Protein AF-A0AAV5U3L9-F1 (afdb_monomer)

Sequence (166 aa):
QGSRIVPIRPSSHVIQSGEFDGVTTHNSDYISKRAERQSQVRMQDNLANTGDFNGLSTHNADFGAKRADREPQVRMQDNLANTGDFNGMSTHNADFIRKQGGRQAAIRPDQHVVQSGEFDGITTHNADFRRKQGERQQQVRMQDNLANTGDFNGLSTHNADFVSKR

Radius of gyration: 108.53 Å; Cα contacts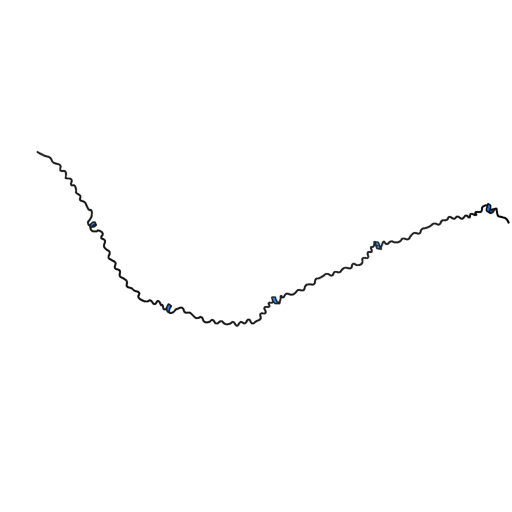 (8 Å, |Δi|>4): 5; chains: 1; bounding box: 227×115×257 Å

Organism: NCBI:txid358040

Structure (mmCIF, N/CA/C/O backbone):
data_AF-A0AAV5U3L9-F1
#
_entry.id   AF-A0AAV5U3L9-F1
#
loop_
_atom_site.group_PDB
_atom_site.id
_atom_site.type_symbol
_atom_site.label_atom_id
_atom_site.label_alt_id
_atom_site.label_comp_id
_atom_si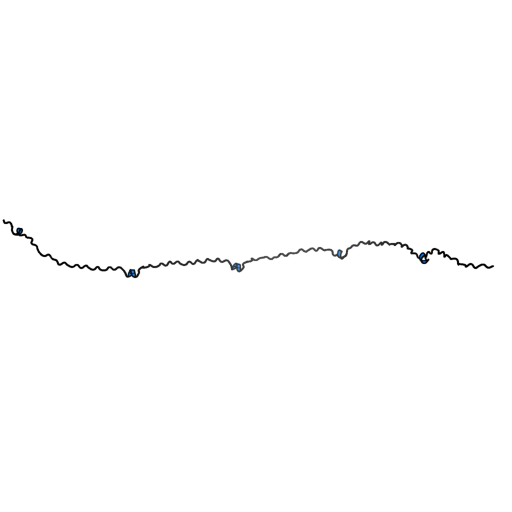te.label_asym_id
_atom_site.label_entity_id
_atom_site.label_seq_id
_atom_site.pdbx_PDB_ins_code
_atom_site.Cartn_x
_atom_site.Cartn_y
_atom_site.Cartn_z
_atom_site.occupancy
_atom_site.B_iso_or_equiv
_atom_site.auth_seq_id
_atom_site.auth_comp_id
_atom_site.auth_asym_id
_atom_site.auth_atom_id
_atom_site.pdbx_PDB_model_num
ATOM 1 N N . GLN A 1 1 ? 120.177 87.777 -101.820 1.00 41.31 1 GLN A N 1
ATOM 2 C CA . GLN A 1 1 ? 119.437 88.464 -100.743 1.00 41.31 1 GLN A CA 1
ATO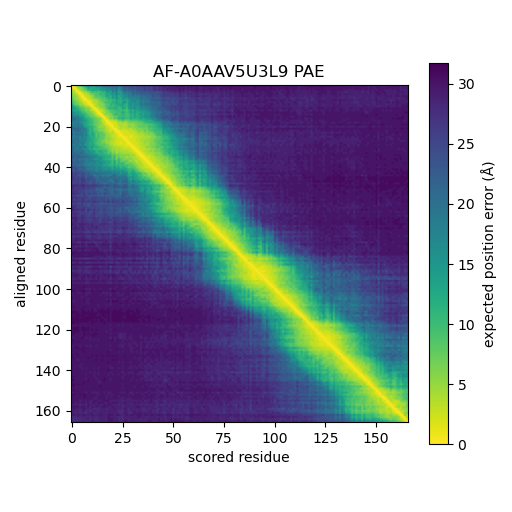M 3 C C . GLN A 1 1 ? 118.485 87.459 -100.126 1.00 41.31 1 GLN A C 1
ATOM 5 O O . GLN A 1 1 ? 117.726 86.845 -100.864 1.00 41.31 1 GLN A O 1
ATOM 10 N N . GLY A 1 2 ? 118.621 87.203 -98.825 1.00 58.34 2 GLY A N 1
ATOM 11 C CA . GLY A 1 2 ? 117.803 86.220 -98.113 1.00 58.34 2 GLY A CA 1
ATOM 12 C C . GLY A 1 2 ? 116.348 86.660 -97.944 1.00 58.34 2 GLY A C 1
ATOM 13 O O . GLY A 1 2 ? 116.019 87.834 -98.094 1.00 58.34 2 GLY A O 1
ATOM 14 N N . SER A 1 3 ? 115.473 85.712 -97.617 1.00 62.31 3 SER A N 1
ATOM 15 C CA . SER A 1 3 ? 114.169 85.954 -96.973 1.00 62.31 3 SER A CA 1
ATOM 16 C C . SER A 1 3 ? 113.588 84.593 -96.581 1.00 62.31 3 SER A C 1
ATOM 18 O O . SER A 1 3 ? 113.210 83.788 -97.418 1.00 62.31 3 SER A O 1
ATOM 20 N N . ARG A 1 4 ? 113.871 84.182 -95.345 1.00 63.22 4 ARG A N 1
ATOM 21 C CA . ARG A 1 4 ? 113.000 84.275 -94.160 1.00 63.22 4 ARG A CA 1
ATOM 22 C C . ARG A 1 4 ? 112.004 83.115 -94.129 1.00 63.22 4 ARG A C 1
ATOM 24 O O . ARG A 1 4 ? 110.989 83.109 -94.811 1.00 63.22 4 ARG A O 1
ATOM 31 N N . ILE A 1 5 ? 112.353 82.137 -93.299 1.00 65.81 5 ILE A N 1
ATOM 32 C CA . ILE A 1 5 ? 111.576 80.933 -93.020 1.00 65.81 5 ILE A CA 1
ATOM 33 C C . ILE A 1 5 ? 110.228 81.338 -92.417 1.00 65.81 5 ILE A C 1
ATOM 35 O O . ILE A 1 5 ? 110.180 82.075 -91.429 1.00 65.81 5 ILE A O 1
ATOM 39 N N . VAL A 1 6 ? 109.146 80.843 -93.016 1.00 74.75 6 VAL A N 1
ATOM 40 C CA . VAL A 1 6 ? 107.787 80.955 -92.479 1.00 74.75 6 VAL A CA 1
ATOM 41 C C . VAL A 1 6 ? 107.543 79.733 -91.588 1.00 74.75 6 VAL A C 1
ATOM 43 O O . VAL A 1 6 ? 107.692 78.610 -92.072 1.00 74.75 6 VAL A O 1
ATOM 46 N N . PRO A 1 7 ? 107.203 79.891 -90.298 1.00 70.12 7 PRO A N 1
ATOM 47 C CA . PRO A 1 7 ? 106.864 78.750 -89.457 1.00 70.12 7 PRO A CA 1
ATOM 48 C C . PRO A 1 7 ? 105.557 78.113 -89.947 1.00 70.12 7 PRO A C 1
ATOM 50 O O . PRO A 1 7 ? 104.488 78.723 -89.873 1.00 70.12 7 PRO A O 1
ATOM 53 N N . ILE A 1 8 ? 105.650 76.880 -90.451 1.00 77.19 8 ILE A N 1
ATOM 54 C CA . ILE A 1 8 ? 104.498 76.073 -90.862 1.00 77.19 8 ILE A CA 1
ATOM 55 C C . ILE A 1 8 ? 103.806 75.574 -89.594 1.00 77.19 8 ILE A C 1
ATOM 57 O O . ILE A 1 8 ? 104.343 74.739 -88.867 1.00 77.19 8 ILE A O 1
ATOM 61 N N . ARG A 1 9 ? 102.607 76.089 -89.318 1.00 76.75 9 ARG A N 1
ATOM 62 C CA . ARG A 1 9 ? 101.698 75.451 -88.363 1.00 76.75 9 ARG A CA 1
ATOM 63 C C . ARG A 1 9 ? 101.009 74.299 -89.097 1.00 76.75 9 ARG A C 1
ATOM 65 O O . ARG A 1 9 ? 100.483 74.546 -90.183 1.00 76.75 9 ARG A O 1
ATOM 72 N N . PRO A 1 10 ? 100.998 73.070 -88.559 1.00 75.06 10 PRO A N 1
ATOM 73 C CA . PRO A 1 10 ? 100.176 72.018 -89.138 1.00 75.06 10 PRO A CA 1
ATOM 74 C C . PRO A 1 10 ? 98.717 72.488 -89.140 1.00 75.06 10 PRO A C 1
ATOM 76 O O . PRO A 1 10 ? 98.248 73.073 -88.159 1.00 75.06 10 PRO A O 1
ATOM 79 N N . SER A 1 11 ? 98.011 72.285 -90.253 1.00 76.12 11 SER A N 1
ATOM 80 C CA . SER A 1 11 ? 96.588 72.606 -90.333 1.00 76.12 11 SER A CA 1
ATOM 81 C C . SER A 1 11 ? 95.839 71.808 -89.267 1.00 76.12 11 SER A C 1
ATOM 83 O O . SER A 1 11 ? 96.049 70.598 -89.128 1.00 76.12 11 SER A O 1
ATOM 85 N N . SER A 1 12 ? 94.954 72.467 -88.516 1.00 70.94 12 SER A N 1
ATOM 86 C CA . SER A 1 12 ? 94.023 71.751 -87.647 1.00 70.94 12 SER A CA 1
ATOM 87 C C . SER A 1 12 ? 93.172 70.843 -88.529 1.00 70.94 12 SER A C 1
ATOM 89 O O . SER A 1 12 ? 92.396 71.330 -89.352 1.00 70.94 12 SER A O 1
ATOM 91 N N . HIS A 1 13 ? 93.333 69.534 -88.385 1.00 73.50 13 HIS A N 1
ATOM 92 C CA . HIS A 1 13 ? 92.434 68.585 -89.018 1.00 73.50 13 HIS A CA 1
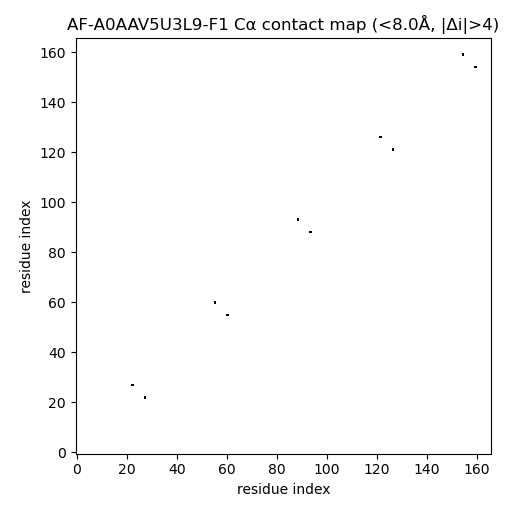ATOM 93 C C . HIS A 1 13 ? 91.187 68.514 -88.143 1.00 73.50 13 HIS A C 1
ATOM 95 O O . HIS A 1 13 ? 91.215 67.954 -87.050 1.00 73.50 13 HIS A O 1
ATOM 101 N N . VAL A 1 14 ? 90.105 69.143 -88.601 1.00 75.06 14 VAL A N 1
ATOM 102 C CA . VAL A 1 1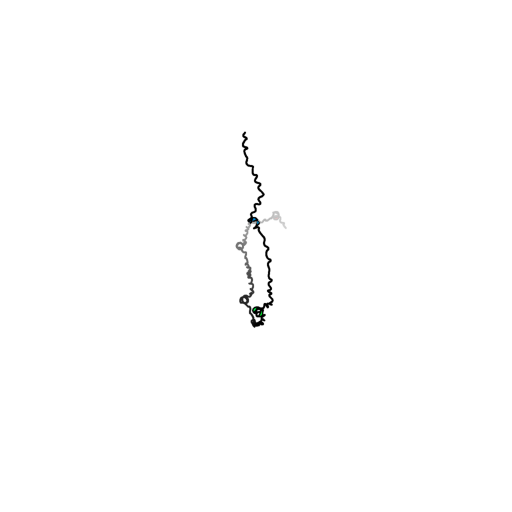4 ? 88.782 68.907 -88.027 1.00 75.06 14 VAL A CA 1
ATOM 103 C C . VAL A 1 14 ? 88.403 67.487 -88.421 1.00 75.06 14 VAL A C 1
ATOM 105 O O . VAL A 1 14 ? 88.215 67.204 -89.603 1.00 75.06 14 VAL A O 1
ATOM 108 N N . ILE A 1 15 ? 88.324 66.581 -87.449 1.00 73.44 15 ILE A N 1
ATOM 109 C CA . ILE A 1 15 ? 87.728 65.271 -87.689 1.00 73.44 15 ILE A CA 1
ATOM 110 C C . ILE A 1 15 ? 86.228 65.527 -87.864 1.00 73.44 15 ILE A C 1
ATOM 112 O O . ILE A 1 15 ? 85.531 65.819 -86.895 1.00 73.44 15 ILE A O 1
ATOM 116 N N . GLN A 1 16 ? 85.730 65.467 -89.099 1.00 71.75 16 GLN A N 1
ATOM 117 C CA . GLN A 1 16 ? 84.295 65.340 -89.336 1.00 71.75 16 GLN A CA 1
ATOM 118 C C . GLN A 1 16 ? 83.884 63.942 -88.873 1.00 71.75 16 GLN A C 1
ATOM 120 O O . GLN A 1 16 ? 83.989 62.972 -89.617 1.00 71.75 16 GLN A O 1
ATOM 125 N N . SER A 1 17 ? 83.476 63.817 -87.613 1.00 71.75 17 SER A N 1
ATOM 126 C CA . SER A 1 17 ? 82.843 62.596 -87.127 1.00 71.75 17 SER A CA 1
ATOM 127 C C . SER A 1 17 ? 81.410 62.557 -87.659 1.00 71.75 17 SER A C 1
ATOM 129 O O . SER A 1 17 ? 80.589 63.386 -87.266 1.00 71.75 17 SER A O 1
ATOM 131 N N . GLY A 1 18 ? 81.125 61.630 -88.576 1.00 77.69 18 GLY A N 1
ATOM 132 C CA . GLY A 1 18 ? 79.754 61.297 -88.964 1.00 77.69 18 GLY A CA 1
ATOM 133 C C . GLY A 1 18 ? 78.973 60.673 -87.804 1.00 77.69 18 GLY A C 1
ATOM 134 O O . GLY A 1 18 ? 79.559 60.255 -86.804 1.00 77.69 18 GLY A O 1
ATOM 135 N N . GLU A 1 19 ? 77.649 60.625 -87.933 1.00 81.12 19 GLU A N 1
ATOM 136 C CA . GLU A 1 19 ? 76.775 59.963 -86.962 1.00 81.12 19 GLU A CA 1
ATOM 137 C C . GLU A 1 19 ? 77.105 58.461 -86.908 1.00 81.12 19 GLU A C 1
ATOM 139 O O . GLU A 1 19 ? 77.168 57.796 -87.942 1.00 81.12 19 GLU A O 1
ATOM 144 N N . PHE A 1 20 ? 77.382 57.940 -85.710 1.00 82.62 20 PHE A N 1
ATOM 145 C CA . PHE A 1 20 ? 77.640 56.518 -85.483 1.00 82.62 20 PHE A CA 1
ATOM 146 C C . PHE A 1 20 ? 76.360 55.873 -84.953 1.00 82.62 20 PHE A C 1
ATOM 148 O O . PHE A 1 20 ? 75.904 56.215 -83.863 1.00 82.62 20 PHE A O 1
ATOM 155 N N . ASP A 1 21 ? 75.784 54.953 -85.722 1.00 77.25 21 ASP A N 1
ATOM 156 C CA . ASP A 1 21 ? 74.517 54.285 -85.404 1.00 77.25 21 ASP A CA 1
ATOM 157 C C . ASP A 1 21 ? 74.639 53.264 -84.259 1.00 77.25 21 ASP A C 1
ATOM 159 O O . ASP A 1 21 ? 73.656 52.970 -83.582 1.00 77.25 21 ASP A O 1
ATOM 163 N N . GLY A 1 22 ? 75.843 52.745 -83.999 1.00 84.06 22 GLY A N 1
ATOM 164 C CA . GLY A 1 22 ? 76.144 51.888 -82.850 1.00 84.06 22 GLY A CA 1
ATOM 165 C C . GLY A 1 22 ? 75.442 50.531 -82.850 1.00 84.06 22 GLY A C 1
ATOM 166 O O . GLY A 1 22 ? 75.522 49.804 -81.856 1.00 84.06 22 GLY A O 1
ATOM 167 N N . VAL A 1 23 ? 74.776 50.158 -83.944 1.00 85.44 23 VAL A N 1
ATOM 168 C CA . VAL A 1 23 ? 74.081 48.876 -84.066 1.00 85.44 23 VAL A CA 1
ATOM 169 C C . VAL A 1 23 ? 75.019 47.858 -84.702 1.00 85.44 23 VAL A C 1
ATOM 171 O O . VAL A 1 23 ? 75.450 47.994 -85.842 1.00 85.44 23 VAL A O 1
ATOM 174 N N . THR A 1 24 ? 75.346 46.807 -83.955 1.00 87.38 24 THR A N 1
ATOM 175 C CA . THR A 1 24 ? 76.133 45.687 -84.479 1.00 87.38 24 THR A CA 1
ATOM 176 C C . THR A 1 24 ? 75.263 44.781 -85.352 1.00 87.38 24 THR A C 1
ATOM 178 O O . THR A 1 24 ? 74.056 44.669 -85.136 1.00 87.38 24 THR A O 1
ATOM 181 N N . THR A 1 25 ? 75.876 44.061 -86.293 1.00 87.81 25 THR A N 1
ATOM 182 C CA . THR A 1 25 ? 75.165 43.103 -87.164 1.00 87.81 25 THR A CA 1
ATOM 183 C C . THR A 1 25 ? 74.415 42.024 -86.382 1.00 87.81 25 THR A C 1
ATOM 185 O O . THR A 1 25 ? 73.317 41.619 -86.742 1.00 87.81 25 THR A O 1
ATOM 188 N N . HIS A 1 26 ? 74.959 41.588 -85.243 1.00 88.69 26 HIS A N 1
ATOM 189 C CA . HIS A 1 26 ? 74.272 40.636 -84.375 1.00 88.69 26 HIS A CA 1
ATOM 190 C C . HIS A 1 26 ? 72.933 41.188 -83.864 1.00 88.69 26 HIS A C 1
ATOM 192 O O . HIS A 1 26 ? 71.929 40.475 -83.862 1.00 88.69 26 HIS A O 1
ATOM 198 N N . ASN A 1 27 ? 72.911 42.466 -83.481 1.00 85.88 27 ASN A N 1
ATOM 199 C CA . ASN A 1 27 ? 71.710 43.112 -82.965 1.00 85.88 27 ASN A CA 1
ATOM 200 C C . ASN A 1 27 ? 70.680 43.390 -84.071 1.00 85.88 27 ASN A C 1
ATOM 202 O O . ASN A 1 27 ? 69.486 43.387 -83.776 1.00 85.88 27 ASN A O 1
ATOM 206 N N . SER A 1 28 ? 71.105 43.601 -85.324 1.00 86.38 28 SER A N 1
ATOM 207 C CA . SER A 1 28 ? 70.176 43.758 -86.453 1.00 86.38 28 SER A CA 1
ATOM 208 C C . SER A 1 28 ? 69.590 42.430 -86.930 1.00 86.38 28 SER A C 1
ATOM 210 O O . SER A 1 28 ? 68.407 42.360 -87.263 1.00 86.38 28 SER A O 1
ATOM 212 N N . ASP A 1 29 ? 70.397 41.370 -86.955 1.00 91.75 29 ASP A N 1
ATOM 213 C CA . ASP A 1 29 ? 70.032 40.132 -87.648 1.00 91.75 29 ASP A CA 1
ATOM 214 C C . ASP A 1 29 ? 69.225 39.180 -86.756 1.00 91.75 29 ASP A C 1
ATOM 216 O O . ASP A 1 29 ? 68.328 38.476 -87.230 1.00 91.75 29 ASP A O 1
ATOM 220 N N . TYR A 1 30 ? 69.493 39.189 -85.447 1.00 87.56 30 TYR A N 1
ATOM 221 C CA . TYR A 1 30 ? 68.865 38.297 -84.467 1.00 87.56 30 TYR A CA 1
ATOM 222 C C . TYR A 1 30 ? 67.761 38.992 -83.669 1.00 87.56 30 TYR A C 1
ATOM 224 O O . TYR A 1 30 ? 67.672 38.891 -82.445 1.00 87.56 30 TYR A O 1
ATOM 232 N N . ILE A 1 31 ? 66.868 39.680 -84.377 1.00 87.75 31 ILE A N 1
ATOM 233 C CA . ILE A 1 31 ? 65.645 40.211 -83.777 1.00 87.75 31 ILE A CA 1
ATOM 234 C C . ILE A 1 31 ? 64.641 39.088 -83.492 1.00 87.75 31 ILE A C 1
ATOM 236 O O . ILE A 1 31 ? 64.522 38.108 -84.232 1.00 87.75 31 ILE A O 1
ATOM 240 N N . SER A 1 32 ? 63.876 39.239 -82.413 1.00 85.94 32 SER A N 1
ATOM 241 C CA . SER A 1 32 ? 62.837 38.274 -82.050 1.00 85.94 32 SER A CA 1
ATOM 242 C C . SER A 1 32 ? 61.749 38.218 -83.124 1.00 85.94 32 SER A C 1
ATOM 244 O O . SER A 1 32 ? 61.051 39.203 -83.362 1.00 85.94 32 SER A O 1
ATOM 246 N N . LYS A 1 33 ? 61.563 37.051 -83.748 1.00 86.38 33 LYS A N 1
ATOM 247 C CA . LYS A 1 33 ? 60.461 36.792 -84.685 1.00 86.38 33 LYS A CA 1
ATOM 248 C C . LYS A 1 33 ? 59.410 35.925 -84.003 1.00 86.38 33 LYS A C 1
ATOM 250 O O . LYS A 1 33 ? 59.734 34.899 -83.408 1.00 86.38 33 LYS A O 1
ATOM 255 N N . ARG A 1 34 ? 58.139 36.324 -84.085 1.00 85.31 34 ARG A N 1
ATOM 256 C CA . ARG A 1 34 ? 57.025 35.515 -83.579 1.00 85.31 34 ARG A CA 1
ATOM 257 C C . ARG A 1 34 ? 56.565 34.556 -84.676 1.00 85.31 34 ARG A C 1
ATOM 259 O O . ARG A 1 34 ? 56.146 35.003 -85.736 1.00 85.31 34 ARG A O 1
ATOM 266 N N . ALA A 1 35 ? 56.617 33.258 -84.397 1.00 86.69 35 ALA A N 1
ATOM 267 C CA . ALA A 1 35 ? 56.008 32.244 -85.251 1.00 86.69 35 ALA A CA 1
ATOM 268 C C . ALA A 1 35 ? 54.501 32.122 -84.965 1.00 86.69 35 ALA A C 1
ATOM 270 O O . ALA A 1 35 ? 54.062 32.282 -83.819 1.00 86.69 35 ALA A O 1
ATOM 271 N N . GLU A 1 36 ? 53.712 31.819 -85.994 1.00 88.50 36 GLU A N 1
ATOM 272 C CA . GLU A 1 36 ? 52.294 31.491 -85.834 1.00 88.50 36 GLU A CA 1
ATOM 273 C C . GLU A 1 36 ? 52.118 30.098 -85.218 1.00 88.50 36 GLU A C 1
ATOM 275 O O . GLU A 1 36 ? 52.877 29.166 -85.493 1.00 88.50 36 GLU A O 1
ATOM 280 N N . ARG A 1 37 ? 51.107 29.951 -84.353 1.00 85.38 37 ARG A N 1
ATOM 281 C CA . ARG A 1 37 ? 50.756 28.656 -83.760 1.00 85.38 37 ARG A CA 1
ATOM 282 C C . ARG A 1 37 ? 49.877 27.885 -84.737 1.00 85.38 37 ARG A C 1
ATOM 284 O O . ARG A 1 37 ? 48.859 28.405 -85.182 1.00 85.38 37 ARG A O 1
ATOM 291 N N . GLN A 1 38 ? 50.236 26.634 -85.014 1.00 85.12 38 GLN A N 1
ATOM 292 C CA . GLN A 1 38 ? 49.390 25.743 -85.807 1.00 85.12 38 GLN A CA 1
ATOM 293 C C . GLN A 1 38 ? 48.044 25.502 -85.107 1.00 85.12 38 GLN A C 1
ATOM 295 O O . GLN A 1 38 ? 47.972 25.408 -83.878 1.00 85.12 38 GLN A O 1
ATOM 300 N N . SER A 1 39 ? 46.974 25.394 -85.894 1.00 85.00 39 SER A N 1
ATOM 301 C CA . SER A 1 39 ? 45.627 25.125 -85.391 1.00 85.00 39 SER A CA 1
ATOM 302 C C . SER A 1 39 ? 45.518 23.712 -84.816 1.00 85.00 39 SER A C 1
ATOM 304 O O . SER A 1 39 ? 45.934 22.744 -85.453 1.00 85.00 39 SER A O 1
ATOM 306 N N . GLN A 1 40 ? 44.905 23.578 -83.638 1.00 84.19 40 GLN A N 1
ATOM 307 C CA . GLN A 1 40 ? 44.627 22.274 -83.036 1.00 84.19 40 GLN A CA 1
ATOM 308 C C . GLN A 1 40 ? 43.476 21.578 -83.778 1.00 84.19 40 GLN A C 1
ATOM 310 O O . GLN A 1 40 ? 42.375 22.119 -83.851 1.00 84.19 40 GLN A O 1
ATOM 315 N N . VAL A 1 41 ? 43.704 20.353 -84.257 1.00 84.50 41 VAL A N 1
ATOM 316 C CA . VAL A 1 41 ? 42.639 19.473 -84.765 1.00 84.50 41 VAL A CA 1
ATOM 317 C C . VAL A 1 41 ? 42.141 18.589 -83.620 1.00 84.50 41 VAL A C 1
ATOM 319 O O . VAL A 1 41 ? 42.943 17.939 -82.950 1.00 84.50 41 VAL A O 1
ATOM 322 N N . ARG A 1 42 ? 40.824 18.562 -83.379 1.00 80.44 42 ARG A N 1
ATOM 323 C CA . ARG A 1 42 ? 40.176 17.641 -82.429 1.00 80.44 42 ARG A CA 1
ATOM 324 C C . ARG A 1 42 ? 39.326 16.642 -83.204 1.00 80.44 42 ARG A C 1
ATOM 326 O O . ARG A 1 42 ? 38.521 17.059 -84.029 1.00 80.44 42 ARG A O 1
ATOM 333 N N . MET A 1 43 ? 39.498 15.352 -82.935 1.00 83.12 43 MET A N 1
ATOM 334 C CA . MET A 1 43 ? 38.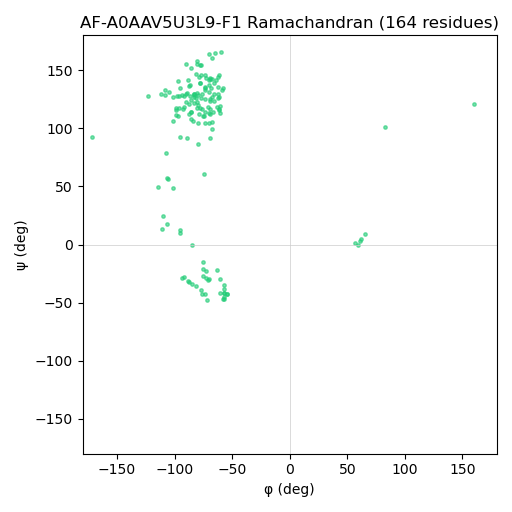652 14.307 -83.516 1.00 83.12 43 MET A CA 1
ATOM 335 C C . MET A 1 43 ? 37.418 14.091 -82.639 1.00 83.12 43 MET A C 1
ATOM 337 O O . MET A 1 43 ? 37.540 14.082 -81.414 1.00 83.12 43 MET A O 1
ATOM 341 N N . GLN A 1 44 ? 36.237 13.955 -83.250 1.00 79.88 44 GLN A N 1
ATOM 342 C CA . GLN A 1 44 ? 35.040 13.531 -82.525 1.00 79.88 44 GLN A CA 1
ATOM 343 C C . GLN A 1 44 ? 35.154 12.056 -82.119 1.00 79.88 44 GLN A C 1
ATOM 345 O O . GLN A 1 44 ? 35.565 11.215 -82.918 1.00 79.88 44 GLN A O 1
ATOM 350 N N . ASP A 1 45 ? 34.755 11.764 -80.883 1.00 79.62 45 ASP A N 1
ATOM 351 C CA . ASP A 1 45 ? 34.535 10.404 -80.399 1.00 79.62 45 ASP A CA 1
ATOM 352 C C . ASP A 1 45 ? 33.126 9.947 -80.811 1.00 79.62 45 ASP A C 1
ATOM 354 O O . ASP A 1 45 ? 32.152 10.669 -80.596 1.00 79.62 45 ASP A O 1
ATOM 358 N N . ASN A 1 46 ? 33.027 8.771 -81.434 1.00 74.94 46 ASN A N 1
ATOM 359 C CA . ASN A 1 46 ? 31.776 8.208 -81.956 1.00 74.94 46 ASN A CA 1
ATOM 360 C C . ASN A 1 46 ? 31.258 7.035 -81.106 1.00 74.94 46 ASN A C 1
ATOM 362 O O . ASN A 1 46 ? 30.448 6.237 -81.582 1.00 74.94 46 ASN A O 1
ATOM 366 N N . LEU A 1 47 ? 31.726 6.886 -79.865 1.00 79.81 47 LEU A N 1
ATOM 367 C CA . LEU A 1 47 ? 31.270 5.810 -78.994 1.00 79.81 47 LEU A CA 1
ATOM 368 C C . LEU A 1 47 ? 29.849 6.080 -78.467 1.00 79.81 47 LEU A C 1
ATOM 370 O O . LEU A 1 47 ? 29.640 6.890 -77.566 1.00 79.81 47 LEU A O 1
ATOM 374 N N . ALA A 1 48 ? 28.863 5.373 -79.022 1.00 74.19 48 ALA A N 1
ATOM 375 C CA . ALA A 1 48 ? 27.484 5.385 -78.544 1.00 74.19 48 ALA A CA 1
ATOM 376 C C . ALA A 1 48 ? 27.188 4.121 -77.719 1.00 74.19 48 ALA A C 1
ATOM 378 O O . ALA A 1 48 ? 27.365 3.002 -78.200 1.00 74.19 48 ALA A O 1
ATOM 379 N N . ASN A 1 49 ? 26.686 4.288 -76.493 1.00 76.00 49 ASN A N 1
ATOM 380 C CA . ASN A 1 49 ? 26.168 3.181 -75.686 1.00 76.00 49 ASN A CA 1
ATOM 381 C C . ASN A 1 49 ? 24.750 2.833 -76.165 1.00 76.00 49 ASN A C 1
ATOM 383 O O . ASN A 1 49 ? 23.771 3.367 -75.654 1.00 76.00 49 ASN A O 1
ATOM 387 N N . THR A 1 50 ? 24.641 1.979 -77.183 1.00 76.44 50 THR A N 1
ATOM 388 C CA . THR A 1 50 ? 23.372 1.627 -77.853 1.00 76.44 50 THR A CA 1
ATOM 389 C C . THR A 1 50 ? 22.703 0.355 -77.322 1.00 76.44 50 THR A C 1
ATOM 391 O O . THR A 1 50 ? 21.760 -0.140 -77.932 1.00 76.44 50 THR A O 1
ATOM 394 N N . GLY A 1 51 ? 23.182 -0.203 -76.209 1.00 81.19 51 GLY A N 1
ATOM 395 C CA . GLY A 1 51 ? 22.622 -1.421 -75.622 1.00 81.19 51 GLY A CA 1
ATOM 396 C C . GLY A 1 51 ? 21.567 -1.133 -74.556 1.00 81.19 51 GLY A C 1
ATOM 397 O O . GLY A 1 51 ? 21.847 -0.412 -73.598 1.00 81.19 51 GLY A O 1
ATOM 398 N N . ASP A 1 52 ? 20.392 -1.752 -74.680 1.00 82.38 52 ASP A N 1
ATOM 399 C CA . ASP A 1 52 ? 19.380 -1.751 -73.622 1.00 82.38 52 ASP A CA 1
ATOM 400 C C . ASP A 1 52 ? 19.858 -2.593 -72.429 1.00 82.38 52 ASP A C 1
ATOM 402 O O . ASP A 1 52 ? 20.196 -3.772 -72.564 1.00 82.38 52 ASP A O 1
ATOM 406 N N . PHE A 1 53 ? 19.873 -1.998 -71.235 1.00 84.88 53 PHE A N 1
ATOM 407 C CA . PHE A 1 53 ? 20.199 -2.700 -69.995 1.00 84.88 53 PHE A CA 1
ATOM 408 C C . PHE A 1 53 ? 18.918 -3.154 -69.289 1.00 84.88 53 PHE A C 1
ATOM 410 O O . PHE A 1 53 ? 18.105 -2.334 -68.869 1.00 84.88 53 PHE A O 1
ATOM 417 N N . ASN A 1 54 ? 18.748 -4.468 -69.126 1.00 81.62 54 ASN A N 1
ATOM 418 C CA . ASN A 1 54 ? 17.541 -5.052 -68.532 1.00 81.62 54 ASN A CA 1
ATOM 419 C C . ASN A 1 54 ? 17.447 -4.893 -67.001 1.00 81.62 54 ASN A C 1
ATOM 421 O O . ASN A 1 54 ? 16.373 -5.106 -66.445 1.00 81.62 54 ASN A O 1
ATOM 425 N N . GLY A 1 55 ? 18.540 -4.540 -66.312 1.00 85.19 55 GLY A N 1
ATOM 426 C CA . GLY A 1 55 ? 18.557 -4.195 -64.883 1.00 85.19 55 GLY A CA 1
ATOM 427 C C . GLY A 1 55 ? 18.106 -5.279 -63.903 1.00 85.19 55 GLY A C 1
ATOM 428 O O . GLY A 1 55 ? 18.050 -5.021 -62.700 1.00 85.19 55 GLY A O 1
ATOM 429 N N . LEU A 1 56 ? 17.792 -6.481 -64.382 1.00 87.94 56 LEU A N 1
ATOM 430 C CA . LEU A 1 56 ? 17.190 -7.534 -63.582 1.00 87.94 56 LEU A CA 1
ATOM 431 C C . LEU A 1 56 ? 18.256 -8.557 -63.186 1.00 87.94 56 LEU A C 1
ATOM 433 O O . LEU A 1 56 ? 18.718 -9.348 -64.006 1.00 87.94 56 LEU A O 1
ATOM 437 N N . SER A 1 57 ? 18.650 -8.537 -61.914 1.00 87.44 57 SER A N 1
ATOM 438 C CA . SER A 1 57 ? 19.485 -9.589 -61.335 1.00 87.44 57 SER A CA 1
ATOM 439 C C . SER A 1 57 ? 18.635 -10.805 -60.957 1.00 87.44 57 SER A C 1
ATOM 441 O O . SER A 1 57 ? 17.449 -10.675 -60.648 1.00 87.44 57 SER A O 1
ATOM 443 N N . THR A 1 58 ? 19.257 -11.984 -60.912 1.00 88.75 58 THR A N 1
ATOM 444 C CA . THR A 1 58 ? 18.620 -13.231 -60.447 1.00 88.75 58 THR A CA 1
ATOM 445 C C . THR A 1 58 ? 18.032 -13.075 -59.047 1.00 88.75 58 THR A C 1
ATOM 447 O O . THR A 1 58 ? 16.891 -13.444 -58.806 1.00 88.75 58 THR A O 1
ATOM 450 N N . HIS A 1 59 ? 18.759 -12.413 -58.143 1.00 88.75 59 HIS A N 1
ATOM 451 C CA . HIS A 1 59 ? 18.285 -12.146 -56.788 1.00 88.75 59 HIS A CA 1
ATOM 452 C C . HIS A 1 59 ? 16.952 -11.380 -56.771 1.00 88.75 59 HIS A C 1
ATOM 454 O O . HIS A 1 59 ? 16.025 -11.750 -56.054 1.00 88.75 59 HIS A O 1
ATOM 460 N N . ASN A 1 60 ? 16.838 -10.320 -57.575 1.00 85.19 60 ASN A N 1
ATOM 461 C CA . ASN A 1 60 ? 15.633 -9.493 -57.597 1.00 85.19 60 ASN A CA 1
ATOM 462 C C . ASN A 1 60 ? 14.470 -10.172 -58.335 1.00 85.19 60 ASN A C 1
ATOM 464 O O . ASN A 1 60 ? 13.317 -9.882 -58.028 1.00 85.19 60 ASN A O 1
ATOM 468 N N . ALA A 1 61 ? 14.763 -11.065 -59.285 1.00 86.19 61 ALA A N 1
ATOM 469 C CA . ALA A 1 61 ? 13.754 -11.865 -59.972 1.00 86.19 61 ALA A CA 1
ATOM 470 C C . ALA A 1 61 ? 13.190 -12.982 -59.074 1.00 86.19 61 ALA A C 1
ATOM 472 O O . ALA A 1 61 ? 11.978 -13.186 -59.026 1.00 86.19 61 ALA A O 1
ATOM 473 N N . ASP A 1 62 ? 14.057 -13.670 -58.331 1.00 90.56 62 ASP A N 1
ATOM 474 C CA . ASP A 1 62 ? 13.701 -14.910 -57.637 1.00 90.56 62 ASP A CA 1
ATOM 475 C C . ASP A 1 62 ? 13.204 -14.678 -56.198 1.00 90.56 62 ASP A C 1
ATOM 477 O O . ASP A 1 62 ? 12.394 -15.453 -55.675 1.00 90.56 62 ASP A O 1
ATOM 481 N N . PHE A 1 63 ? 13.652 -13.599 -55.545 1.00 86.38 63 PHE A N 1
ATOM 482 C CA . PHE A 1 63 ? 13.401 -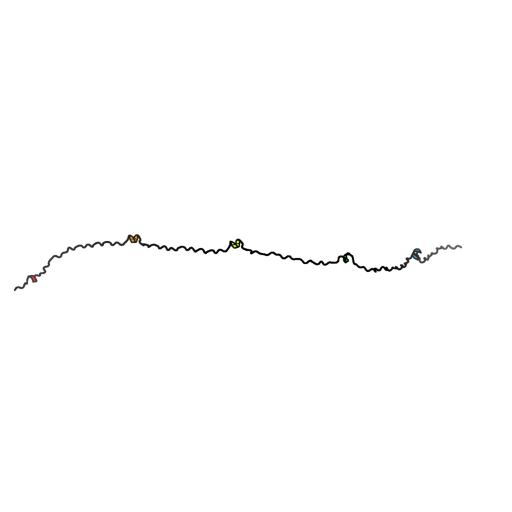13.334 -54.121 1.00 86.38 63 PHE A CA 1
ATOM 483 C C . PHE A 1 63 ? 12.525 -12.098 -53.880 1.00 86.38 63 PHE A C 1
ATOM 485 O O . PHE A 1 63 ? 12.827 -11.237 -53.053 1.00 86.38 63 PHE A O 1
ATOM 492 N N . GLY A 1 64 ? 11.393 -12.025 -54.582 1.00 84.25 64 GLY A N 1
ATOM 493 C CA . GLY A 1 64 ? 10.349 -11.037 -54.306 1.00 84.25 64 GLY A CA 1
ATOM 494 C C . GLY A 1 64 ? 9.652 -11.253 -52.954 1.00 84.25 64 GLY A C 1
ATOM 495 O O . GLY A 1 64 ? 9.663 -12.346 -52.382 1.00 84.25 64 GLY A O 1
ATOM 496 N N . ALA A 1 65 ? 9.002 -10.207 -52.439 1.00 85.94 65 ALA A N 1
ATOM 497 C CA . ALA A 1 65 ? 8.246 -10.283 -51.191 1.00 85.94 65 ALA A CA 1
ATOM 498 C C . ALA A 1 65 ? 7.094 -11.300 -51.300 1.00 85.94 65 ALA A C 1
ATOM 500 O O . ALA A 1 65 ? 6.147 -11.103 -52.062 1.00 85.94 65 ALA A O 1
ATOM 501 N N . LYS A 1 66 ? 7.150 -12.373 -50.504 1.00 83.19 66 LYS A N 1
ATOM 502 C CA . LYS A 1 66 ? 6.070 -13.362 -50.390 1.00 83.19 66 LYS A CA 1
ATOM 503 C C . LYS A 1 66 ? 5.202 -13.026 -49.182 1.00 83.19 66 LYS A C 1
ATOM 505 O O . LYS A 1 66 ? 5.714 -12.865 -48.075 1.00 83.19 66 LYS A O 1
ATOM 510 N N . ARG A 1 67 ? 3.886 -12.924 -49.379 1.00 82.94 67 ARG A N 1
ATOM 511 C CA . ARG A 1 67 ? 2.930 -12.882 -48.265 1.00 82.94 67 ARG A CA 1
ATOM 512 C C . ARG A 1 67 ? 2.648 -14.317 -47.842 1.00 82.94 67 ARG A C 1
ATOM 514 O O . ARG A 1 67 ? 2.245 -15.122 -48.672 1.00 82.94 67 ARG A O 1
ATOM 521 N N . ALA A 1 68 ? 2.911 -14.625 -46.578 1.00 83.44 68 ALA A N 1
ATOM 522 C CA . ALA A 1 68 ? 2.504 -15.888 -45.984 1.00 83.44 68 ALA A CA 1
ATOM 523 C C . ALA A 1 68 ? 1.099 -15.728 -45.398 1.00 83.44 68 ALA A C 1
ATOM 525 O O . ALA A 1 68 ? 0.850 -14.783 -44.642 1.00 83.44 68 ALA A O 1
ATOM 526 N N . ASP A 1 69 ? 0.206 -16.653 -45.733 1.00 85.50 69 ASP A N 1
ATOM 527 C CA . ASP A 1 69 ? -1.098 -16.741 -45.090 1.00 85.50 69 ASP A CA 1
ATOM 528 C C . ASP A 1 69 ? -0.926 -17.305 -43.678 1.00 85.50 69 ASP A C 1
ATOM 530 O O . ASP A 1 69 ? -0.159 -18.242 -43.445 1.00 85.50 69 ASP A O 1
ATOM 534 N N . ARG A 1 70 ? -1.607 -16.694 -42.705 1.00 84.44 70 ARG A N 1
ATOM 535 C CA . ARG A 1 70 ? -1.608 -17.180 -41.323 1.00 84.44 70 ARG A CA 1
ATOM 536 C C . ARG A 1 70 ? -2.649 -18.279 -41.194 1.00 84.44 70 ARG A C 1
ATOM 538 O O . ARG A 1 70 ? -3.815 -18.051 -41.511 1.00 84.44 70 ARG A O 1
ATOM 545 N N . GLU A 1 71 ? -2.242 -19.433 -40.679 1.00 86.00 71 GLU A N 1
ATOM 546 C CA . GLU A 1 71 ? -3.192 -20.481 -40.320 1.00 86.00 71 GLU A CA 1
ATOM 547 C C . GLU A 1 71 ? -4.169 -19.990 -39.234 1.00 86.00 71 GLU A C 1
ATOM 549 O O . GLU A 1 71 ? -3.793 -19.191 -38.364 1.00 86.00 71 GLU A O 1
ATOM 554 N N . PRO A 1 72 ? -5.435 -20.442 -39.265 1.00 84.62 72 PRO A N 1
ATOM 555 C CA . PRO A 1 72 ? -6.412 -20.081 -38.249 1.00 84.62 72 PRO A CA 1
ATOM 556 C C . PRO A 1 72 ? -6.006 -20.658 -36.886 1.00 84.62 72 PRO A C 1
ATOM 558 O O . PRO A 1 72 ? -5.846 -21.865 -36.720 1.00 84.62 72 PRO A O 1
ATOM 561 N N . GLN A 1 73 ? -5.873 -19.792 -35.881 1.00 85.81 73 GLN A N 1
ATOM 562 C CA . GLN A 1 73 ? -5.566 -20.215 -34.517 1.00 85.81 73 GLN A CA 1
ATOM 563 C C . GLN A 1 73 ? -6.779 -20.916 -33.885 1.00 85.81 73 GLN A C 1
ATOM 565 O O . GLN A 1 73 ? -7.819 -20.292 -33.665 1.00 85.81 73 GLN A O 1
ATOM 570 N N . VAL A 1 74 ? -6.631 -22.192 -33.518 1.00 86.12 74 VAL A N 1
ATOM 571 C CA . VAL A 1 74 ? -7.640 -22.927 -32.741 1.00 86.12 74 VAL A CA 1
ATOM 572 C C . VAL A 1 74 ? -7.548 -22.512 -31.271 1.00 86.12 74 VAL A C 1
ATOM 574 O O . VAL A 1 74 ? -6.528 -22.727 -30.618 1.00 86.12 74 VAL A O 1
ATOM 577 N N . ARG A 1 75 ? -8.615 -21.908 -30.733 1.00 83.06 75 ARG A N 1
ATOM 578 C CA . ARG A 1 75 ? -8.752 -21.635 -29.293 1.00 83.06 75 ARG A CA 1
ATOM 579 C C . ARG A 1 75 ? -9.480 -22.800 -28.632 1.00 83.06 75 ARG A C 1
ATOM 581 O O . ARG A 1 75 ? -10.630 -23.062 -28.969 1.00 83.06 75 ARG A O 1
ATOM 588 N N . MET A 1 76 ? -8.825 -23.478 -27.695 1.00 85.69 76 MET A N 1
ATOM 589 C CA . MET A 1 76 ? -9.480 -24.494 -26.871 1.00 85.69 76 MET A CA 1
ATOM 590 C C . MET A 1 76 ? -10.388 -23.815 -25.844 1.00 85.69 76 MET A C 1
ATOM 592 O O . MET A 1 76 ? -9.984 -22.842 -25.208 1.00 85.69 76 MET A O 1
ATOM 596 N N . GLN A 1 77 ? -11.620 -24.304 -25.717 1.00 82.69 77 GLN A N 1
ATOM 597 C CA . GLN A 1 77 ? -12.519 -23.883 -24.647 1.00 82.69 77 GLN A CA 1
ATOM 598 C C . GLN A 1 77 ? -12.055 -24.507 -23.332 1.00 82.69 77 GLN A C 1
ATOM 600 O O . GLN A 1 77 ? -11.722 -25.691 -23.285 1.00 82.69 77 GLN A O 1
ATOM 605 N N . ASP A 1 78 ? -12.017 -23.693 -22.281 1.00 81.88 78 ASP A N 1
ATOM 606 C CA . ASP A 1 78 ? -11.769 -24.169 -20.928 1.00 81.88 78 ASP A CA 1
ATOM 607 C C . ASP A 1 78 ? -13.040 -24.847 -20.392 1.00 81.88 78 ASP A C 1
ATOM 609 O O . ASP A 1 78 ? -14.131 -24.281 -20.474 1.00 81.88 78 ASP A O 1
ATOM 613 N N . ASN A 1 79 ? -12.897 -26.066 -19.870 1.00 78.50 79 ASN A N 1
ATOM 614 C CA . ASN A 1 79 ? -13.985 -26.842 -19.267 1.00 78.50 79 ASN A CA 1
ATOM 615 C C . ASN A 1 79 ? -14.040 -26.667 -17.740 1.00 78.50 79 ASN A C 1
ATOM 617 O O . ASN A 1 79 ? -14.703 -27.449 -17.055 1.00 78.50 79 ASN A O 1
ATOM 621 N N . LEU A 1 80 ? -13.324 -25.684 -17.186 1.00 81.62 80 LEU A N 1
ATOM 622 C CA . LEU A 1 80 ? -13.319 -25.423 -15.755 1.00 81.62 80 LEU A CA 1
ATOM 623 C C . LEU A 1 80 ? -14.685 -24.904 -15.290 1.00 81.62 80 LEU A C 1
ATOM 625 O O . LEU A 1 80 ? -15.022 -23.727 -15.416 1.00 81.62 80 LEU A O 1
ATOM 629 N N . ALA A 1 81 ? -15.479 -25.804 -14.721 1.00 76.19 81 ALA A N 1
ATOM 630 C CA . ALA A 1 81 ? -16.687 -25.444 -14.008 1.00 76.19 81 ALA A CA 1
ATOM 631 C C . ALA A 1 81 ? -16.320 -25.100 -12.557 1.00 76.19 81 ALA A C 1
ATOM 633 O O . ALA A 1 81 ? -15.748 -25.925 -11.844 1.00 76.19 81 ALA A O 1
ATOM 634 N N . ASN A 1 82 ? -16.686 -23.903 -12.093 1.00 76.75 82 ASN A N 1
ATOM 635 C CA . ASN A 1 82 ? -16.629 -23.542 -10.672 1.00 76.75 82 ASN A CA 1
ATOM 636 C C . ASN A 1 82 ? -17.772 -24.238 -9.913 1.00 76.75 82 ASN A C 1
ATOM 638 O O . ASN A 1 82 ? -18.671 -23.595 -9.378 1.00 76.75 82 ASN A O 1
ATOM 642 N N . THR A 1 83 ? -17.790 -25.570 -9.934 1.00 76.94 83 THR A N 1
ATOM 643 C CA . THR A 1 83 ? -18.763 -26.378 -9.201 1.00 76.94 83 THR A CA 1
ATOM 644 C C . THR A 1 83 ? -18.280 -26.546 -7.771 1.00 76.94 83 THR A C 1
ATOM 646 O O . THR A 1 83 ? -17.335 -27.290 -7.511 1.00 76.94 83 THR A O 1
ATOM 649 N N . GLY A 1 84 ? -18.924 -25.843 -6.848 1.00 78.75 84 GLY A N 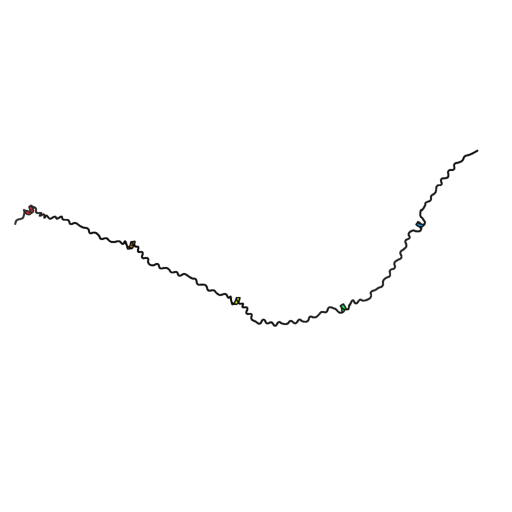1
ATOM 650 C CA . GLY A 1 84 ? -18.673 -25.961 -5.419 1.00 78.75 84 GLY A CA 1
ATOM 651 C C . GLY A 1 84 ? -19.171 -24.726 -4.687 1.00 78.75 84 GLY A C 1
ATOM 652 O O . GLY A 1 84 ? -18.715 -23.617 -4.962 1.00 78.75 84 GLY A O 1
ATOM 653 N N . ASP A 1 85 ? -20.093 -24.917 -3.749 1.00 83.69 85 ASP A N 1
ATOM 654 C CA . ASP A 1 85 ? -20.532 -23.835 -2.877 1.00 83.69 85 ASP A CA 1
ATOM 655 C C . ASP A 1 85 ? -19.389 -23.467 -1.925 1.00 83.69 85 ASP A C 1
ATOM 657 O O . ASP A 1 85 ? -18.933 -24.272 -1.107 1.00 83.69 85 ASP A O 1
ATOM 661 N N . PHE A 1 86 ? -18.897 -22.235 -2.034 1.00 86.38 86 PHE A N 1
ATOM 662 C CA . PHE A 1 86 ? -17.911 -21.711 -1.100 1.00 86.38 86 PHE A CA 1
ATOM 663 C C . PHE A 1 86 ? -18.6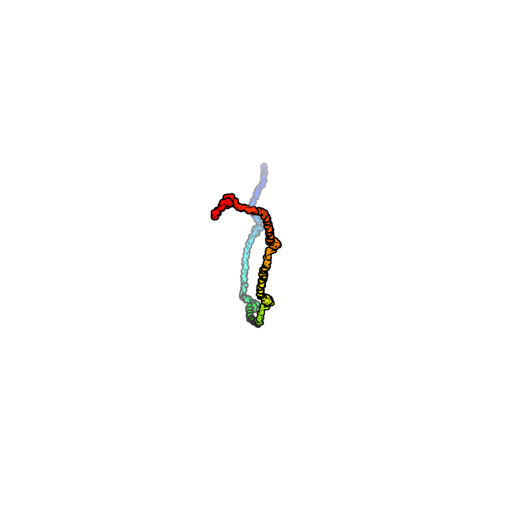12 -21.274 0.190 1.00 86.38 86 PHE A C 1
ATOM 665 O O . PHE A 1 86 ? -19.346 -20.290 0.201 1.00 86.38 86 PHE A O 1
ATOM 672 N N . ASN A 1 87 ? -18.355 -21.985 1.292 1.00 84.00 87 ASN A N 1
ATOM 673 C CA . ASN A 1 87 ? -18.978 -21.715 2.595 1.00 84.00 87 ASN A CA 1
ATOM 674 C C . ASN A 1 87 ? -18.664 -20.296 3.127 1.00 84.00 87 ASN A C 1
ATOM 676 O O . ASN A 1 87 ? -19.468 -19.715 3.845 1.00 84.00 87 ASN A O 1
ATOM 680 N N . GLY A 1 88 ? -17.505 -19.709 2.793 1.00 88.56 88 GLY A N 1
ATOM 681 C CA . GLY A 1 88 ? -17.149 -18.319 3.143 1.00 88.56 88 GLY A CA 1
ATOM 682 C C . GLY A 1 88 ? -17.108 -17.964 4.638 1.00 88.56 88 GLY A C 1
ATOM 683 O O . GLY A 1 88 ? -16.784 -16.834 4.999 1.00 88.56 88 GLY A O 1
ATOM 684 N N . MET A 1 89 ? -17.405 -18.918 5.516 1.00 90.81 89 MET A N 1
ATOM 685 C CA . MET A 1 89 ? -17.458 -18.761 6.962 1.00 90.81 89 MET A CA 1
ATOM 686 C C . MET A 1 89 ? -16.064 -18.951 7.561 1.00 90.81 89 MET A C 1
ATOM 688 O O . MET A 1 89 ? -15.543 -20.064 7.618 1.00 90.81 89 MET A O 1
ATOM 692 N N . SER A 1 90 ? -15.453 -17.856 8.014 1.00 90.62 90 SER A N 1
ATOM 693 C CA . SER A 1 90 ? -14.218 -17.899 8.801 1.00 90.62 90 SER A CA 1
ATOM 694 C C . SER A 1 90 ? -14.513 -18.223 10.268 1.00 90.62 90 SER A C 1
ATOM 696 O O . SER A 1 90 ? -15.608 -17.951 10.764 1.00 90.62 90 SER A O 1
ATOM 698 N N . THR A 1 91 ? -13.515 -18.738 10.991 1.00 91.81 91 THR A N 1
ATOM 699 C CA . THR A 1 91 ? -13.620 -18.984 12.441 1.00 91.81 91 THR A CA 1
ATOM 700 C C . THR A 1 91 ? -13.970 -17.711 13.203 1.00 91.81 91 THR A C 1
ATOM 702 O O . THR A 1 91 ? -14.870 -17.715 14.032 1.00 91.81 91 THR A O 1
ATOM 705 N N . HIS A 1 92 ? -13.361 -16.577 12.843 1.00 91.12 92 HIS A N 1
ATOM 706 C CA . HIS A 1 92 ? -13.675 -15.290 13.459 1.00 91.12 92 HIS A CA 1
ATOM 707 C C . HIS A 1 92 ? -15.163 -14.922 13.325 1.00 91.12 92 HIS A C 1
ATOM 709 O O . HIS A 1 92 ? -15.791 -14.496 14.293 1.00 91.12 92 HIS A O 1
ATOM 715 N N . ASN A 1 93 ? -15.736 -15.098 12.131 1.00 88.50 93 ASN A N 1
ATOM 716 C CA . ASN A 1 93 ? -17.137 -14.762 11.881 1.00 88.50 93 ASN A CA 1
ATOM 717 C C . ASN A 1 93 ? -18.103 -15.728 12.582 1.00 88.50 93 ASN A C 1
ATOM 719 O O . ASN A 1 93 ? -19.194 -15.311 12.965 1.00 88.50 93 ASN A O 1
ATOM 723 N N . ALA A 1 94 ? -17.707 -16.991 12.761 1.00 89.56 94 ALA A N 1
ATOM 724 C CA . ALA A 1 94 ? -18.496 -17.986 13.480 1.00 89.56 94 ALA A CA 1
ATOM 725 C C . ALA A 1 94 ? -18.442 -17.787 15.007 1.00 89.56 94 ALA A C 1
ATOM 727 O O . ALA A 1 94 ? -19.469 -17.863 15.681 1.00 89.56 94 ALA A O 1
ATOM 728 N N . ASP A 1 95 ? -17.260 -17.495 15.549 1.00 93.38 95 ASP A N 1
ATOM 729 C CA . ASP A 1 95 ? -17.009 -17.529 16.992 1.00 93.38 95 ASP A CA 1
ATOM 730 C C . ASP A 1 95 ? -17.325 -16.194 17.690 1.00 93.38 95 ASP A C 1
ATOM 732 O O . ASP A 1 95 ? -17.753 -16.172 18.849 1.00 93.38 95 ASP A O 1
ATOM 736 N N . PHE A 1 96 ? -17.155 -15.063 16.997 1.00 90.50 96 PHE A N 1
ATOM 737 C CA . PHE A 1 96 ? -17.282 -13.721 17.580 1.00 90.50 96 PHE A CA 1
ATOM 738 C C . PHE A 1 96 ? -18.575 -13.008 17.170 1.00 90.50 96 PHE A C 1
ATOM 740 O O . PHE A 1 96 ? -18.572 -11.886 16.660 1.00 90.50 96 PHE A O 1
ATOM 747 N N . ILE A 1 97 ? -19.715 -13.638 17.447 1.00 89.69 97 ILE A N 1
ATOM 748 C CA . ILE A 1 97 ? -21.027 -12.998 17.298 1.00 89.69 97 ILE A CA 1
ATOM 749 C C . ILE A 1 97 ? -21.318 -12.034 18.460 1.00 89.69 97 ILE A C 1
ATOM 751 O O . ILE A 1 97 ? -20.941 -12.275 19.611 1.00 89.69 97 ILE A O 1
ATOM 755 N N . ARG A 1 98 ? -22.026 -10.928 18.185 1.00 88.88 98 ARG A N 1
ATOM 756 C CA . ARG A 1 98 ? -22.451 -9.982 19.233 1.00 88.88 98 ARG A CA 1
ATOM 757 C C . ARG A 1 98 ? -23.368 -10.686 20.235 1.00 88.88 98 ARG A C 1
ATOM 759 O O . ARG A 1 98 ? -24.476 -11.087 19.888 1.00 88.88 98 ARG A O 1
ATOM 766 N N . LYS A 1 99 ? -22.934 -10.772 21.493 1.00 88.44 99 LYS A N 1
ATOM 767 C CA . LYS A 1 99 ? -23.757 -11.266 22.603 1.00 88.44 99 LYS A CA 1
ATOM 768 C C . LYS A 1 99 ? -24.502 -10.096 23.240 1.00 88.44 99 LYS A C 1
ATOM 770 O O . LYS A 1 99 ? -23.893 -9.083 23.575 1.00 88.44 99 LYS A O 1
ATOM 775 N N . GLN A 1 100 ? -25.814 -10.232 23.408 1.00 87.56 100 GLN A N 1
ATOM 776 C CA . GLN A 1 100 ? -26.604 -9.261 24.163 1.00 87.56 100 GLN A CA 1
ATOM 777 C C . GLN A 1 100 ? -26.309 -9.449 25.655 1.00 87.56 100 GLN A C 1
ATOM 779 O O . GLN A 1 100 ? -26.607 -10.498 26.224 1.00 87.56 100 GLN A O 1
ATOM 784 N N . GLY A 1 101 ? -25.682 -8.453 26.279 1.00 87.50 101 GLY A N 1
ATOM 785 C CA . GLY A 1 101 ? -25.454 -8.436 27.722 1.00 87.50 101 GLY A CA 1
ATOM 786 C C . GLY A 1 101 ? -26.707 -7.975 28.464 1.00 87.50 101 GLY A C 1
ATOM 787 O O . GLY A 1 101 ? -27.284 -6.942 28.128 1.00 87.50 101 GLY A O 1
ATOM 788 N N . GLY A 1 102 ? -27.129 -8.726 29.483 1.00 89.44 102 GLY A N 1
ATOM 789 C CA . GLY A 1 102 ? -28.194 -8.294 30.389 1.00 89.44 102 GLY A CA 1
ATOM 790 C C . GLY A 1 102 ? -27.739 -7.123 31.265 1.00 89.44 102 GLY A C 1
ATOM 791 O O . GLY A 1 102 ? -26.586 -7.071 31.695 1.00 89.44 102 GLY A O 1
ATOM 792 N N . ARG A 1 103 ? -28.642 -6.178 31.552 1.00 87.00 103 ARG A N 1
ATOM 793 C CA . ARG A 1 103 ? -28.376 -5.124 32.542 1.00 87.00 103 ARG A CA 1
ATOM 794 C C . ARG A 1 103 ? -28.349 -5.748 33.937 1.00 87.00 103 ARG A C 1
ATOM 796 O O . ARG A 1 103 ? -29.268 -6.480 34.295 1.00 87.00 103 ARG A O 1
ATOM 803 N N . GLN A 1 104 ? -27.319 -5.443 34.723 1.00 87.94 104 GLN A N 1
ATOM 804 C CA . GLN A 1 104 ? -27.290 -5.821 36.136 1.00 87.94 104 GLN A CA 1
ATOM 805 C C . GLN A 1 104 ? -28.418 -5.105 36.889 1.00 87.94 104 GLN A C 1
ATOM 807 O O . GLN A 1 104 ? -28.725 -3.943 36.607 1.00 87.94 104 GLN A O 1
ATOM 812 N N . ALA A 1 105 ? -29.049 -5.808 37.830 1.00 88.50 105 ALA A N 1
ATOM 813 C CA . ALA A 1 105 ? -30.077 -5.221 38.676 1.00 88.50 105 ALA A CA 1
ATOM 814 C C . ALA A 1 105 ? -29.465 -4.143 39.582 1.00 88.50 105 ALA A C 1
ATOM 816 O O . ALA A 1 105 ? -28.373 -4.315 40.124 1.00 88.50 105 ALA A O 1
ATOM 817 N N . ALA A 1 106 ? -30.179 -3.031 39.757 1.00 88.44 106 ALA A N 1
ATOM 818 C CA . ALA A 1 106 ? -29.770 -1.995 40.694 1.00 88.44 106 ALA A CA 1
ATOM 819 C C . ALA A 1 106 ? -29.922 -2.513 42.132 1.00 88.44 106 ALA A C 1
ATOM 821 O O . ALA A 1 106 ? -31.018 -2.901 42.535 1.00 88.44 106 ALA A O 1
ATOM 822 N N . ILE A 1 107 ? -28.839 -2.484 42.907 1.00 90.06 107 ILE A N 1
ATOM 823 C CA . ILE A 1 107 ? -28.875 -2.806 44.336 1.00 90.06 107 ILE A CA 1
ATOM 824 C C . ILE A 1 107 ? -29.370 -1.562 45.080 1.00 90.06 107 ILE A C 1
ATOM 826 O O . ILE A 1 107 ? -28.732 -0.510 45.026 1.00 90.06 107 ILE A O 1
ATOM 830 N N . ARG A 1 108 ? -30.519 -1.671 45.754 1.00 87.19 108 ARG A N 1
ATOM 831 C CA . ARG A 1 108 ? -31.055 -0.630 46.642 1.00 87.19 108 ARG A CA 1
ATOM 832 C C . ARG A 1 108 ? -30.914 -1.105 48.091 1.00 87.19 108 ARG A C 1
ATOM 834 O O . ARG A 1 108 ? -31.326 -2.228 48.359 1.00 87.19 108 ARG A O 1
ATOM 841 N N . PRO A 1 109 ? -30.334 -0.304 49.000 1.00 86.19 109 PRO A N 1
ATOM 842 C CA . PRO A 1 109 ? -30.263 -0.663 50.410 1.00 86.19 109 PRO A CA 1
ATOM 843 C C . PRO A 1 109 ? -31.657 -0.627 51.043 1.00 86.19 109 PRO A C 1
ATOM 845 O O . PRO A 1 109 ? -32.456 0.264 50.741 1.00 86.19 109 PRO A O 1
ATOM 848 N N . ASP A 1 110 ? -31.920 -1.572 51.942 1.00 83.75 110 ASP A N 1
ATOM 849 C CA . ASP A 1 110 ? -33.160 -1.601 52.709 1.00 83.75 110 ASP A CA 1
ATOM 850 C C . ASP A 1 110 ? -33.209 -0.410 53.673 1.00 83.75 110 ASP A C 1
ATOM 852 O O . ASP A 1 110 ? -32.290 -0.171 54.460 1.00 83.75 110 ASP A O 1
ATOM 856 N N . GLN A 1 111 ? -34.294 0.364 53.608 1.00 80.06 111 GLN A N 1
ATOM 857 C CA . GLN A 1 111 ? -34.543 1.443 54.559 1.00 80.06 111 GLN A CA 1
ATOM 858 C C . GLN A 1 111 ? -35.311 0.895 55.757 1.00 80.06 111 GLN A C 1
ATOM 860 O O . GLN A 1 111 ? -36.540 0.862 55.769 1.00 80.06 111 GLN A O 1
ATOM 865 N N . HIS A 1 112 ? -34.577 0.474 56.782 1.00 82.00 112 HIS A N 1
ATOM 866 C CA . HIS A 1 112 ? -35.169 0.170 58.078 1.00 82.00 112 HIS A CA 1
ATOM 867 C C . HIS A 1 112 ? -35.223 1.442 58.924 1.00 82.00 112 HIS A C 1
ATOM 869 O O . HIS A 1 112 ? -34.196 1.973 59.346 1.00 82.00 112 HIS A O 1
ATOM 875 N N . VAL A 1 113 ? -36.436 1.933 59.181 1.00 76.50 113 VAL A N 1
ATOM 876 C CA . VAL A 1 113 ? -36.670 2.945 60.214 1.00 76.50 113 VAL A CA 1
ATOM 877 C C . VAL A 1 113 ? -36.617 2.235 61.562 1.00 76.50 113 VAL A C 1
ATOM 879 O O . VAL A 1 113 ? -37.436 1.362 61.842 1.00 76.50 113 VAL A O 1
ATOM 882 N N . VAL A 1 114 ? -35.644 2.596 62.395 1.00 79.25 114 VAL A N 1
ATOM 883 C CA . VAL A 1 114 ? -35.579 2.112 63.776 1.00 79.25 114 VAL A CA 1
ATOM 884 C C . VAL A 1 114 ? -36.716 2.777 64.549 1.00 79.25 114 VAL A C 1
ATOM 886 O O . VAL A 1 114 ? -36.706 3.992 64.738 1.00 79.25 114 VAL A O 1
ATOM 889 N N . GLN A 1 115 ? -37.709 1.998 64.983 1.00 77.56 115 GLN A N 1
ATOM 890 C CA . GLN A 1 115 ? -38.676 2.470 65.972 1.00 77.56 115 GLN A CA 1
ATOM 891 C C . GLN A 1 115 ? -37.924 2.664 67.292 1.00 77.56 115 GLN A C 1
ATOM 893 O O . GLN A 1 115 ? -37.535 1.694 67.941 1.00 77.56 115 GLN A O 1
ATOM 898 N N . SER A 1 116 ? -37.662 3.916 67.666 1.00 76.44 116 SER A N 1
ATOM 899 C CA . SER A 1 116 ? -37.154 4.230 68.999 1.00 76.44 116 SER A CA 1
ATOM 900 C C . SER A 1 116 ? -38.200 3.809 70.031 1.00 76.44 116 SER A C 1
ATOM 902 O O . SER A 1 116 ? -39.370 4.163 69.885 1.00 76.44 116 SER A O 1
ATOM 904 N N . GLY A 1 117 ? -37.783 3.047 71.044 1.00 82.19 117 GLY A N 1
ATOM 905 C CA . GLY A 1 117 ? -38.651 2.641 72.150 1.00 82.19 117 GLY A CA 1
ATOM 906 C C . GLY A 1 117 ? -39.220 3.832 72.926 1.00 82.19 117 GLY A C 1
ATOM 907 O O . GLY A 1 117 ? -38.761 4.967 72.779 1.00 82.19 117 GLY A O 1
ATOM 908 N N . GLU A 1 118 ? -40.235 3.562 73.745 1.00 84.62 118 GLU A N 1
ATOM 909 C CA . GLU A 1 118 ? -40.867 4.570 74.596 1.00 84.62 118 GLU A CA 1
ATOM 910 C C . GLU A 1 118 ? -39.856 5.130 75.610 1.00 84.62 118 GLU A C 1
ATOM 912 O O . GLU A 1 118 ? -39.052 4.397 76.186 1.00 84.62 118 GLU A O 1
ATOM 917 N N . PHE A 1 119 ? -39.848 6.453 75.780 1.00 86.44 119 PHE A N 1
ATOM 918 C CA . PHE A 1 119 ? -38.980 7.133 76.736 1.00 86.44 119 PHE A CA 1
ATOM 919 C C . PHE A 1 119 ? -39.762 7.399 78.024 1.00 86.44 119 PHE A C 1
ATOM 921 O O . PHE A 1 119 ? -40.641 8.258 78.038 1.00 86.44 119 PHE A O 1
ATOM 928 N N . ASP A 1 120 ? -39.405 6.707 79.109 1.00 82.75 120 ASP A N 1
ATOM 929 C CA . ASP A 1 120 ? -40.143 6.765 80.381 1.00 82.75 120 ASP A CA 1
ATOM 930 C C . ASP A 1 120 ? -40.146 8.154 81.040 1.00 82.75 120 ASP A C 1
ATOM 932 O O . ASP A 1 120 ? -40.998 8.444 81.875 1.00 82.75 120 ASP A O 1
ATOM 936 N N . GLY A 1 121 ? -39.190 9.032 80.713 1.00 86.00 121 GLY A N 1
ATOM 937 C CA . GLY A 1 121 ? -39.165 10.425 81.184 1.00 86.00 121 GLY A CA 1
ATOM 938 C C . GLY A 1 121 ? -39.051 10.627 82.703 1.00 86.00 121 GLY A C 1
ATOM 939 O O . GLY A 1 121 ? -39.091 11.765 83.178 1.00 86.00 121 GLY A O 1
ATOM 940 N N . ILE A 1 122 ? -38.893 9.556 83.483 1.00 88.19 122 ILE A N 1
ATOM 941 C CA . ILE A 1 122 ? -38.786 9.617 84.940 1.00 88.19 122 ILE A CA 1
ATOM 942 C C . ILE A 1 122 ? -37.333 9.884 85.326 1.00 88.19 122 ILE A C 1
ATOM 944 O O . ILE A 1 122 ? -36.448 9.053 85.140 1.00 88.19 122 ILE A O 1
ATOM 948 N N . THR A 1 123 ? -37.095 11.055 85.913 1.00 88.25 123 THR A N 1
ATOM 949 C CA . THR A 1 123 ? -35.815 11.395 86.539 1.00 88.25 123 THR A CA 1
ATOM 950 C C . THR A 1 123 ? -35.813 10.984 88.010 1.00 88.25 123 THR A C 1
ATOM 952 O O . THR A 1 123 ? -36.862 10.935 88.659 1.00 88.25 123 THR A O 1
ATOM 955 N N . THR A 1 124 ? -34.625 10.750 88.567 1.00 89.25 124 THR A N 1
ATOM 956 C CA . THR A 1 124 ? -34.436 10.456 89.999 1.00 89.25 124 THR A CA 1
ATOM 957 C C . THR A 1 124 ? -35.054 11.535 90.885 1.00 89.25 124 THR A C 1
ATOM 959 O O . THR A 1 124 ? -35.792 11.231 91.814 1.00 89.25 124 THR A O 1
ATOM 962 N N . HIS A 1 125 ? -34.869 12.811 90.533 1.00 89.00 125 HIS A N 1
ATOM 963 C CA . HIS A 1 125 ? -35.445 13.927 91.281 1.00 89.00 125 HIS A CA 1
ATOM 964 C C . HIS A 1 125 ? -36.980 13.853 91.377 1.00 89.00 125 HIS A C 1
ATOM 966 O O . HIS A 1 125 ? -37.541 13.992 92.464 1.00 89.00 125 HIS A O 1
ATOM 972 N N . ASN A 1 126 ? -37.658 13.589 90.256 1.00 86.06 126 ASN A N 1
ATOM 973 C CA . ASN A 1 126 ? -39.120 13.495 90.220 1.00 86.06 126 ASN A CA 1
ATOM 974 C C . ASN A 1 126 ? -39.642 12.237 90.937 1.00 86.06 126 ASN A C 1
ATOM 976 O O . ASN A 1 126 ? -40.759 12.238 91.464 1.00 86.06 126 ASN A O 1
ATOM 980 N N . ALA A 1 127 ? -38.855 11.157 90.951 1.00 86.69 127 ALA A N 1
ATOM 981 C CA . ALA A 1 127 ? -39.190 9.938 91.678 1.00 86.69 127 ALA A CA 1
ATOM 982 C C . ALA A 1 127 ? -39.064 10.132 93.199 1.00 86.69 127 ALA A C 1
ATOM 984 O O . ALA A 1 127 ? -40.001 9.806 93.932 1.00 86.69 127 ALA A O 1
ATOM 985 N N . ASP A 1 128 ? -37.956 10.718 93.650 1.00 90.44 128 ASP A N 1
ATOM 986 C CA . ASP A 1 128 ? -37.559 10.738 95.060 1.00 90.44 128 ASP A CA 1
ATOM 987 C C . ASP A 1 128 ? -38.211 11.878 95.859 1.00 90.44 128 ASP A C 1
ATOM 989 O O . ASP A 1 128 ? -38.558 11.713 97.032 1.00 90.44 128 ASP A O 1
ATOM 993 N N . PHE A 1 129 ? -38.435 13.040 95.236 1.00 86.06 129 PHE A N 1
ATOM 994 C CA . PHE A 1 129 ? -38.873 14.258 95.930 1.00 86.06 129 PHE A CA 1
ATOM 995 C C . PHE A 1 129 ? -40.345 14.600 95.675 1.00 86.06 129 PHE A C 1
ATOM 997 O O . PHE A 1 129 ? -40.702 15.697 95.245 1.00 86.06 129 PHE A O 1
ATOM 1004 N N . ARG A 1 130 ? -41.243 13.661 95.986 1.00 84.38 130 ARG A N 1
ATOM 1005 C CA . ARG A 1 130 ? -42.696 13.902 95.931 1.00 84.38 130 ARG A CA 1
ATOM 1006 C C . ARG A 1 130 ? -43.173 14.673 97.167 1.00 84.38 130 ARG A C 1
ATOM 1008 O O . ARG A 1 130 ? -42.691 14.444 98.277 1.00 84.38 130 ARG A O 1
ATOM 1015 N N . ARG A 1 131 ? -44.154 15.573 97.002 1.00 86.19 131 ARG A N 1
ATOM 1016 C CA . ARG A 1 131 ? -44.736 16.330 98.128 1.00 86.19 131 ARG A CA 1
ATOM 1017 C C . ARG A 1 131 ? -45.359 15.378 99.152 1.00 86.19 131 ARG A C 1
ATOM 1019 O O . ARG A 1 131 ? -46.307 14.668 98.832 1.00 86.19 131 ARG A O 1
ATOM 1026 N N . LYS A 1 132 ? -44.858 15.411 100.388 1.00 83.62 132 LYS A N 1
ATOM 1027 C CA . LYS A 1 132 ? -45.449 14.709 101.536 1.00 83.62 132 LYS A CA 1
ATOM 1028 C C . LYS A 1 132 ? -46.356 15.674 102.301 1.00 83.62 132 LYS A C 1
ATOM 1030 O O . LYS A 1 132 ? -45.972 16.819 102.528 1.00 83.62 132 LYS A O 1
ATOM 1035 N N . GLN A 1 133 ? -47.553 15.233 102.681 1.00 84.38 133 GLN A N 1
ATOM 1036 C CA . GLN A 1 133 ? -48.395 15.992 103.607 1.00 84.38 133 GLN A CA 1
ATOM 1037 C C . GLN A 1 133 ? -47.913 15.723 105.036 1.00 84.38 133 GLN A C 1
ATOM 1039 O O . GLN A 1 133 ? -47.767 14.568 105.425 1.00 84.38 133 GLN A O 1
ATOM 1044 N N . GLY A 1 134 ? -47.618 16.786 105.785 1.00 84.31 134 GLY A N 1
ATOM 1045 C CA . GLY A 1 134 ? -47.299 16.697 107.210 1.00 84.31 134 GLY A CA 1
ATOM 1046 C C . GLY A 1 134 ? -48.564 16.727 108.067 1.00 84.31 134 GLY A C 1
ATOM 1047 O O . GLY A 1 134 ? -49.570 17.323 107.676 1.00 84.31 134 GLY A O 1
ATOM 1048 N N . GLU A 1 135 ? -48.512 16.105 109.242 1.00 85.44 135 GLU A N 1
ATOM 1049 C CA . GLU A 1 135 ? -49.602 16.158 110.217 1.00 85.44 135 GLU A CA 1
ATOM 1050 C C . GLU A 1 135 ? -49.716 17.557 110.846 1.00 85.44 135 GLU A C 1
ATOM 1052 O O . GLU A 1 135 ? -48.716 18.224 111.123 1.00 85.44 135 GLU A O 1
ATOM 1057 N N . ARG A 1 136 ? -50.952 18.021 111.074 1.00 84.62 136 ARG A N 1
ATOM 1058 C CA . ARG A 1 136 ? -51.214 19.291 111.768 1.00 84.62 136 ARG A CA 1
ATOM 1059 C C . ARG A 1 136 ? -51.164 19.072 113.279 1.00 84.62 136 ARG A C 1
ATOM 1061 O O . ARG A 1 136 ? -51.851 18.195 113.793 1.00 84.62 136 ARG A O 1
ATOM 1068 N N . GLN A 1 137 ? -50.408 19.905 113.992 1.00 84.19 137 GLN A N 1
ATOM 1069 C CA . GLN A 1 137 ? -50.401 19.891 115.457 1.00 84.19 137 GLN A CA 1
ATOM 1070 C C . GLN A 1 137 ? -51.752 20.356 116.019 1.00 84.19 137 GLN A C 1
ATOM 1072 O O . GLN A 1 137 ? -52.382 21.267 115.475 1.00 84.19 137 GLN A O 1
ATOM 1077 N N . GLN A 1 138 ? -52.196 19.730 117.111 1.00 85.50 138 GLN A N 1
ATOM 1078 C CA . GLN A 1 138 ? -53.448 20.086 117.780 1.00 85.50 138 GLN A CA 1
ATOM 1079 C C . GLN A 1 138 ? -53.278 21.355 118.628 1.00 85.50 138 GLN A C 1
ATOM 1081 O O . GLN A 1 138 ? -52.278 21.522 119.324 1.00 85.50 138 GLN A O 1
ATOM 1086 N N . GLN A 1 139 ? -54.273 22.244 118.590 1.00 84.06 139 GLN A N 1
ATOM 1087 C CA . GLN A 1 139 ? -54.302 23.445 119.424 1.00 84.06 139 GLN A CA 1
ATOM 1088 C C . GLN A 1 139 ? -54.785 23.095 120.839 1.00 84.06 139 GLN A C 1
ATOM 1090 O O . GLN A 1 139 ? -55.898 22.601 121.009 1.00 84.06 139 GLN A O 1
ATOM 1095 N N . VAL A 1 140 ? -53.982 23.401 121.860 1.00 85.62 140 VAL A N 1
ATOM 1096 C CA . VAL A 1 140 ? -54.360 23.220 123.272 1.00 85.62 140 VAL A CA 1
ATOM 1097 C C . VAL A 1 140 ? -55.108 24.463 123.771 1.00 85.62 140 VAL A C 1
ATOM 1099 O O . VAL A 1 140 ? -54.609 25.578 123.632 1.00 85.62 140 VAL A O 1
ATOM 1102 N N . ARG A 1 141 ? -56.301 24.285 124.357 1.00 82.88 141 ARG A N 1
ATOM 1103 C CA . ARG A 1 141 ? -57.072 25.344 125.041 1.00 82.88 141 ARG A CA 1
ATOM 1104 C C . ARG A 1 141 ? -57.045 25.108 126.553 1.00 82.88 141 ARG A C 1
ATOM 1106 O O . ARG A 1 141 ? -57.288 23.987 126.988 1.00 82.88 141 ARG A O 1
ATOM 1113 N N . MET A 1 142 ? -56.773 26.148 127.341 1.00 84.12 142 MET A N 1
ATOM 1114 C CA . MET A 1 142 ? -56.806 26.083 128.809 1.00 84.12 142 MET A CA 1
ATOM 1115 C C . MET A 1 142 ? -58.216 26.399 129.325 1.00 84.12 142 MET A C 1
ATOM 1117 O O . MET A 1 142 ? -58.903 27.242 128.750 1.00 84.12 142 MET A O 1
ATOM 1121 N N . GLN A 1 143 ? -58.658 25.698 130.371 1.00 82.81 143 GLN A N 1
ATOM 1122 C CA . GLN A 1 143 ? -59.965 25.918 131.003 1.00 82.81 143 GLN A CA 1
ATOM 1123 C C . GLN A 1 143 ? -59.921 27.154 131.915 1.00 82.81 143 GLN A C 1
ATOM 1125 O O . GLN A 1 143 ? -58.932 27.363 132.617 1.00 82.81 143 GLN A O 1
ATOM 1130 N N . ASP A 1 144 ? -60.987 27.958 131.888 1.00 80.00 144 ASP A N 1
ATOM 1131 C CA . ASP A 1 144 ? -61.192 29.092 132.797 1.00 80.00 144 ASP A CA 1
ATOM 1132 C C . ASP A 1 144 ? -61.869 28.608 134.090 1.00 80.00 144 ASP A C 1
ATOM 1134 O O . ASP A 1 144 ? -62.785 27.787 134.040 1.00 80.00 144 ASP A O 1
ATOM 1138 N N . ASN A 1 145 ? -61.411 29.104 135.240 1.00 78.81 145 ASN A N 1
ATOM 1139 C CA . ASN A 1 145 ? -61.851 28.665 136.569 1.00 78.81 145 ASN A CA 1
ATOM 1140 C C . ASN A 1 145 ? -62.675 29.730 137.321 1.00 78.81 145 ASN A C 1
ATOM 1142 O O . ASN A 1 145 ? -62.873 29.610 138.530 1.00 78.81 145 ASN A O 1
ATOM 1146 N N . LEU A 1 146 ? -63.141 30.789 136.651 1.00 81.31 146 LEU A N 1
ATOM 1147 C CA . LEU A 1 146 ? -63.939 31.841 137.285 1.00 81.31 146 LEU A CA 1
ATOM 1148 C C . LEU A 1 146 ? -65.413 31.418 137.460 1.00 81.31 146 LEU A C 1
ATOM 1150 O O . LEU A 1 146 ? -66.111 31.170 136.479 1.00 81.31 146 LEU A O 1
ATOM 1154 N N . ALA A 1 147 ? -65.911 31.382 138.702 1.00 77.31 147 ALA A N 1
ATOM 1155 C CA . ALA A 1 147 ? -67.313 31.086 139.015 1.00 77.31 147 ALA A CA 1
ATOM 1156 C C . ALA A 1 147 ? -67.964 32.222 139.833 1.00 77.31 147 ALA A C 1
ATOM 1158 O O . ALA A 1 147 ? -67.452 32.609 140.881 1.00 77.31 147 ALA A O 1
ATOM 1159 N N . ASN A 1 148 ? -69.116 32.731 139.376 1.00 76.94 148 ASN A N 1
ATOM 1160 C CA . ASN A 1 148 ? -69.952 33.693 140.107 1.00 76.94 148 ASN A CA 1
ATOM 1161 C C . ASN A 1 148 ? -71.054 32.937 140.865 1.00 76.94 148 ASN A C 1
ATOM 1163 O O . ASN A 1 148 ? -72.106 32.658 140.300 1.00 76.94 148 ASN A O 1
ATOM 1167 N N . THR A 1 149 ? -70.813 32.572 142.125 1.00 73.44 149 THR A N 1
ATOM 1168 C CA . THR A 1 149 ? -71.705 31.687 142.906 1.00 73.44 149 THR A CA 1
ATOM 1169 C C . THR A 1 149 ? -72.454 32.392 144.043 1.00 73.44 149 THR A C 1
ATOM 1171 O O . THR A 1 149 ? -72.798 31.759 145.036 1.00 73.44 149 THR A O 1
ATOM 1174 N N . GLY A 1 150 ? -72.673 33.705 143.955 1.00 76.06 150 GLY A N 1
ATOM 1175 C CA . GLY A 1 150 ? -73.441 34.448 144.960 1.00 76.06 150 GLY A CA 1
ATOM 1176 C C . GLY A 1 150 ? -74.883 34.684 144.516 1.00 76.06 150 GLY A C 1
ATOM 1177 O O . GLY A 1 150 ? -75.096 35.398 143.538 1.00 76.06 150 GLY A O 1
ATOM 1178 N N . ASP A 1 151 ? -75.861 34.145 145.247 1.00 80.12 151 ASP A N 1
ATOM 1179 C CA . ASP A 1 151 ? -77.279 34.442 145.017 1.00 80.12 151 ASP A CA 1
ATOM 1180 C C . ASP A 1 151 ? -77.644 35.822 145.590 1.00 80.12 151 ASP A C 1
ATOM 1182 O O . ASP A 1 151 ? -77.434 36.105 146.772 1.00 80.12 151 ASP A O 1
ATOM 1186 N N . PHE A 1 152 ? -78.221 36.692 144.756 1.00 79.38 152 PHE A N 1
ATOM 1187 C CA . PHE A 1 152 ? -78.740 37.997 145.167 1.00 79.38 152 PHE A CA 1
ATOM 1188 C C . PHE A 1 152 ? -80.254 37.907 145.377 1.00 79.38 152 PHE A C 1
ATOM 1190 O O . PHE A 1 152 ? -81.017 37.738 144.430 1.00 79.38 152 PHE A O 1
ATOM 1197 N N . ASN A 1 153 ? -80.699 38.023 146.627 1.00 74.56 153 ASN A N 1
ATOM 1198 C CA . ASN A 1 153 ? -82.091 37.775 147.009 1.00 74.56 153 ASN A CA 1
ATOM 1199 C C . ASN A 1 153 ? -83.038 38.978 146.838 1.00 74.56 153 ASN A C 1
ATOM 1201 O O . ASN A 1 153 ? -84.224 38.828 147.107 1.00 74.56 153 ASN A O 1
ATOM 1205 N N . GLY A 1 154 ? -82.554 40.136 146.374 1.00 78.06 154 GLY A N 1
ATOM 1206 C CA . GLY A 1 154 ? -83.339 41.211 145.738 1.00 78.06 154 GLY A CA 1
ATOM 1207 C C . GLY A 1 154 ? -84.516 41.839 146.505 1.00 78.06 154 GLY A C 1
ATOM 1208 O O . GLY A 1 154 ? -85.188 42.712 145.957 1.00 78.06 154 GLY A O 1
ATOM 1209 N N . LEU A 1 155 ? -84.798 41.428 147.739 1.00 76.75 155 LEU A N 1
ATOM 1210 C CA . LEU A 1 155 ? -85.970 41.866 148.490 1.00 76.75 155 LEU A CA 1
ATOM 1211 C C . LEU A 1 155 ? -85.675 43.183 149.211 1.00 76.75 155 LEU A C 1
ATOM 1213 O O . LEU A 1 155 ? -84.845 43.249 150.116 1.00 76.75 155 LEU A O 1
ATOM 1217 N N . SER A 1 156 ? -86.368 44.242 148.796 1.00 76.94 156 SER A N 1
ATOM 1218 C CA . SER A 1 156 ? -86.358 45.528 149.488 1.00 76.94 156 SER A CA 1
ATOM 1219 C C . SER A 1 156 ? -87.261 45.489 150.725 1.00 76.94 156 SER A C 1
ATOM 1221 O O . SER A 1 156 ? -88.233 44.733 150.780 1.00 76.94 156 SER A O 1
ATOM 1223 N N . THR A 1 157 ? -86.970 46.341 151.710 1.00 73.88 157 THR A N 1
ATOM 1224 C CA . THR A 1 157 ? -87.707 46.403 152.986 1.00 73.88 157 THR A CA 1
ATOM 1225 C C . THR A 1 157 ? -89.204 46.661 152.794 1.00 73.88 157 THR A C 1
ATOM 1227 O O . THR A 1 157 ? -90.026 46.016 153.435 1.00 73.88 157 THR A O 1
ATOM 1230 N N . HIS A 1 158 ? -89.582 47.512 151.832 1.00 74.38 158 HIS A N 1
ATOM 1231 C CA . HIS A 1 158 ? -90.990 47.801 151.533 1.00 74.38 158 HIS A CA 1
ATOM 1232 C C . HIS A 1 158 ? -91.800 46.542 151.188 1.00 74.38 158 HIS A C 1
ATOM 1234 O O . HIS A 1 158 ? -92.922 46.380 151.666 1.00 74.38 158 HIS A O 1
ATOM 1240 N N . ASN A 1 159 ? -91.209 45.639 150.397 1.00 75.19 159 ASN A N 1
ATOM 1241 C CA . ASN A 1 159 ? -91.863 44.404 149.967 1.00 75.19 159 ASN A CA 1
ATOM 1242 C C . ASN A 1 159 ? -91.930 43.351 151.083 1.00 75.19 159 ASN A C 1
ATOM 1244 O O . ASN A 1 159 ? -92.755 42.445 151.003 1.00 75.19 159 ASN A O 1
ATOM 1248 N N . ALA A 1 160 ? -91.077 43.450 152.106 1.00 74.38 160 ALA A N 1
ATOM 1249 C CA . ALA A 1 160 ? -91.107 42.553 153.257 1.00 74.38 160 ALA A CA 1
ATOM 1250 C C . ALA A 1 160 ? -92.171 42.966 154.291 1.00 74.38 160 ALA A C 1
ATOM 1252 O O . ALA A 1 160 ? -92.810 42.101 154.890 1.00 74.38 160 ALA A O 1
ATOM 1253 N N . ASP A 1 161 ? -92.381 44.273 154.478 1.00 73.88 161 ASP A N 1
ATOM 1254 C CA . ASP A 1 161 ? -93.098 44.788 155.650 1.00 73.88 161 ASP A CA 1
ATOM 1255 C C . ASP A 1 161 ? -94.608 45.005 155.435 1.00 73.88 161 ASP A C 1
ATOM 1257 O O . ASP A 1 161 ? -95.393 44.885 156.379 1.00 73.88 161 ASP A O 1
ATOM 1261 N N . PHE A 1 162 ? -95.059 45.302 154.211 1.00 72.69 162 PHE A N 1
ATOM 1262 C CA . PHE A 1 162 ? -96.465 45.638 153.939 1.00 72.69 162 PHE A CA 1
ATOM 1263 C C . PHE A 1 162 ? -97.198 44.515 153.206 1.00 72.69 162 PHE A C 1
ATOM 1265 O O . PHE A 1 162 ? -97.442 44.574 152.003 1.00 72.69 162 PHE A O 1
ATOM 1272 N N . VAL A 1 163 ? -97.598 43.492 153.961 1.00 70.62 163 VAL A N 1
ATOM 1273 C CA . VAL A 1 163 ? -98.460 42.410 153.464 1.00 70.62 163 VAL A CA 1
ATOM 1274 C C . VAL A 1 163 ? -99.912 42.690 153.871 1.00 70.62 163 VAL A C 1
ATOM 1276 O O . VAL A 1 163 ? -100.200 42.959 155.039 1.00 70.62 163 VAL A O 1
ATOM 1279 N N . SER A 1 164 ? -100.847 42.657 152.922 1.00 69.50 164 SER A N 1
ATOM 1280 C CA . SER A 1 164 ? -102.273 42.919 153.163 1.00 69.50 164 SER A CA 1
ATOM 1281 C C . SER A 1 164 ? -102.916 41.840 154.052 1.00 69.50 164 SER A C 1
ATOM 1283 O O . SER A 1 164 ? -102.794 40.646 153.786 1.00 69.50 164 SER A O 1
ATOM 1285 N N . LYS A 1 165 ? -103.623 42.257 155.114 1.00 67.00 165 LYS A N 1
ATOM 1286 C CA . LYS A 1 165 ? -104.374 41.366 156.022 1.00 67.00 165 LYS A CA 1
ATOM 1287 C C . LYS A 1 165 ? -105.857 41.312 155.629 1.00 67.00 165 LYS A C 1
ATOM 1289 O O . LYS A 1 165 ? -106.415 42.338 155.245 1.00 67.00 165 LYS A O 1
ATOM 1294 N N . ARG A 1 166 ? -106.470 40.128 155.719 1.00 50.28 166 ARG A N 1
ATOM 1295 C CA . ARG A 1 166 ? -107.896 39.858 155.466 1.00 50.28 166 ARG A CA 1
ATOM 1296 C C . ARG A 1 166 ? -108.599 39.473 156.760 1.00 50.28 166 ARG A C 1
ATOM 1298 O O . ARG A 1 166 ? -107.907 38.881 157.619 1.00 50.28 166 ARG A O 1
#

Secondary structure (DSSP, 8-state):
--------PPP-------------HHHHHS---PPPPPPPP-PPP-----PPP----HHHHH-PPPPPPPPPPPPPPP-----S------HHHHH-PPP-PPPPPPP--------PPP-----HHHHH-PPPPPPPPPPP-PPP------------HHHHH-PPP-

Solvent-accessible surface area (backbone atoms only — not comparable to full-atom values): 13072 Å² total; per-residue (Å²): 134,89,82,80,88,76,85,82,72,81,77,84,77,78,78,84,77,72,91,78,85,86,73,50,69,66,68,68,72,68,58,91,75,86,79,85,79,81,82,85,84,83,82,86,83,83,87,72,91,82,72,88,79,83,87,76,49,69,65,70,70,75,66,59,93,76,85,79,83,79,78,85,82,84,79,81,81,84,83,84,70,89,80,71,88,77,80,87,75,47,68,66,71,68,72,68,64,90,75,87,79,79,82,80,80,84,87,74,82,84,85,76,80,81,80,76,75,88,77,83,84,78,48,70,67,71,69,73,68,61,92,75,89,77,86,80,83,82,85,87,80,84,85,84,86,87,77,91,85,77,87,80,82,88,75,53,68,72,79,72,71,71,72,90,84,132

Mean predicted aligned error: 22.56 Å

InterPro domains:
  IPR033336 Stabilizer of axonemal microtubules 1/2 [PTHR31516] (50-165)

pLDDT: mean 81.76, std 7.46, range [41.31, 93.38]

Foldseek 3Di:
DDDDDDDDDPDPDDPPDDDDPPDDPCNVPPDDDDDDDDDDDDDDDPDDPPDDDPPDDPCNVPDDDDDDDDDDDDDDDDPDDPPDDDPPDDPCNVPDDDDDDDDDDDDDDDDDDDDDDDDPPDDPCNVPDDDDDDDDDDDDDDDDDDDDPDDDPPDDPVNVPDDDDD